Protein AF-A0A6G5R696-F1 (afdb_monomer_lite)

Secondary structure (DSSP, 8-state):
--------HHHHHHHHHHHHHHT--HHHHHHHHHHHHHHHHHHHHHHHHHHHHHHH-SS-----HHHHHHHHT---

Sequence (76 aa):
MQISVRLDKDIGTKLERLAKDTKRTKSFYVQEAIKRFLEDMNDYIDAMEELKKIESDPNPQFYTLDEVAKELGVKI

pLDDT: mean 94.47, std 4.08, range [70.88, 98.06]

Foldseek 3Di:
DDDDDDDDPVVVVVLVVVCVVVVHDSVVVVVVVVVVVVVVVVVVVVVVVVVVVQVPDPDDDDDDPVRVCVVVVHDD

Radius of gyration: 20.74 Å; chains: 1; bounding box: 44×32×47 Å

Structure (mmCIF, N/CA/C/O backbone):
data_AF-A0A6G5R696-F1
#
_entry.id   AF-A0A6G5R696-F1
#
loop_
_atom_site.group_PDB
_atom_site.id
_atom_site.type_symbol
_atom_site.label_atom_id
_atom_site.label_alt_id
_atom_site.label_comp_id
_atom_site.label_asym_id
_atom_site.label_entity_id
_atom_site.label_seq_id
_atom_site.pdbx_PDB_ins_code
_atom_site.Cartn_x
_atom_site.Cartn_y
_atom_site.Cartn_z
_atom_site.occupancy
_atom_site.B_iso_or_equiv
_atom_site.auth_seq_id
_atom_site.auth_comp_id
_atom_site.auth_asym_id
_atom_site.auth_atom_id
_atom_site.pdbx_PDB_model_num
ATOM 1 N N . MET A 1 1 ? 5.971 -6.708 16.478 1.00 78.75 1 MET A N 1
ATOM 2 C CA . MET A 1 1 ? 6.402 -5.360 16.919 1.00 78.75 1 MET A CA 1
ATOM 3 C C . MET A 1 1 ? 5.180 -4.488 17.144 1.00 78.75 1 MET A C 1
ATOM 5 O O . MET A 1 1 ? 4.166 -4.727 16.500 1.00 78.75 1 MET A O 1
ATOM 9 N N . GLN A 1 2 ? 5.267 -3.506 18.041 1.00 88.31 2 GLN A N 1
ATOM 10 C CA . GLN A 1 2 ? 4.197 -2.543 18.305 1.00 88.31 2 GLN A CA 1
ATOM 11 C C . GLN A 1 2 ? 4.684 -1.139 17.946 1.00 88.31 2 GLN A C 1
ATOM 13 O O . GLN A 1 2 ? 5.771 -0.744 18.355 1.00 88.31 2 GLN A O 1
ATOM 18 N N . ILE A 1 3 ? 3.873 -0.404 17.186 1.00 89.38 3 ILE A N 1
ATOM 19 C CA . ILE A 1 3 ? 4.133 0.981 16.784 1.00 89.38 3 ILE A CA 1
ATOM 20 C C . ILE A 1 3 ? 2.987 1.837 17.322 1.00 89.38 3 ILE A C 1
ATOM 22 O O . ILE A 1 3 ? 1.822 1.450 17.227 1.00 89.38 3 ILE A O 1
ATOM 26 N N . SER A 1 4 ? 3.320 2.988 17.903 1.00 92.75 4 SER A N 1
ATOM 27 C CA . SER A 1 4 ? 2.352 4.008 18.306 1.00 92.75 4 SER A CA 1
ATOM 28 C C . SER A 1 4 ? 2.501 5.210 17.385 1.00 92.75 4 SER A C 1
ATOM 30 O O . SER A 1 4 ? 3.613 5.703 17.202 1.00 92.75 4 SER A O 1
ATOM 32 N N . VAL A 1 5 ? 1.396 5.674 16.802 1.00 89.75 5 VAL A N 1
ATOM 33 C CA . VAL A 1 5 ? 1.386 6.810 15.876 1.00 89.75 5 VAL A CA 1
ATOM 34 C C . VAL A 1 5 ? 0.382 7.853 16.358 1.00 89.75 5 VAL A C 1
ATOM 36 O O . VAL A 1 5 ? -0.710 7.513 16.818 1.00 89.75 5 VAL A O 1
ATOM 39 N N . ARG A 1 6 ? 0.756 9.133 16.272 1.00 93.69 6 ARG A N 1
ATOM 40 C CA . ARG A 1 6 ? -0.166 10.252 16.493 1.00 93.69 6 ARG A CA 1
ATOM 41 C C . ARG A 1 6 ? -0.800 10.632 15.163 1.00 93.69 6 ARG A C 1
ATOM 43 O O . ARG A 1 6 ? -0.091 10.802 14.179 1.00 93.69 6 ARG A O 1
ATOM 50 N N . LEU A 1 7 ? -2.123 10.750 15.160 1.00 92.75 7 LEU A N 1
ATOM 51 C CA . LEU A 1 7 ? -2.910 11.168 14.006 1.00 92.75 7 LEU A CA 1
ATOM 52 C C . LEU A 1 7 ? -3.602 12.487 14.324 1.00 92.75 7 LEU A C 1
ATOM 54 O O . LEU A 1 7 ? -4.052 12.693 15.455 1.00 92.75 7 LEU A O 1
ATOM 58 N N . ASP A 1 8 ? -3.743 13.333 13.310 1.00 97.12 8 ASP A N 1
ATOM 59 C CA . ASP A 1 8 ? -4.574 14.525 13.411 1.00 97.12 8 ASP A CA 1
ATOM 60 C C . ASP A 1 8 ? -6.030 14.149 13.691 1.00 97.12 8 ASP A C 1
ATOM 62 O O . ASP A 1 8 ? -6.520 13.087 13.285 1.00 97.12 8 ASP A O 1
ATOM 66 N N . LYS A 1 9 ? -6.742 15.050 14.374 1.00 96.50 9 LYS A N 1
ATOM 67 C CA . LYS A 1 9 ? -8.119 14.823 14.834 1.00 96.50 9 LYS A CA 1
ATOM 68 C C . LYS A 1 9 ? -9.049 14.380 13.701 1.00 96.50 9 LYS A C 1
ATOM 70 O O . LYS A 1 9 ? -9.851 13.461 13.887 1.00 96.50 9 LYS A O 1
ATOM 75 N N . ASP A 1 10 ? -8.919 14.991 12.530 1.00 97.75 10 ASP A N 1
ATOM 76 C CA . ASP A 1 10 ? -9.773 14.701 11.378 1.00 97.75 10 ASP A CA 1
ATOM 77 C C . ASP A 1 10 ? -9.524 13.295 10.825 1.00 97.75 10 ASP A C 1
ATOM 79 O O . ASP A 1 10 ? -10.471 12.550 10.558 1.00 97.75 10 ASP A O 1
ATOM 83 N N . ILE A 1 11 ? -8.254 12.894 10.711 1.00 96.19 11 ILE A N 1
ATOM 84 C CA . ILE A 1 11 ? -7.868 11.558 10.241 1.00 96.19 11 ILE A CA 1
ATOM 85 C C . ILE A 1 11 ? -8.309 10.503 11.257 1.00 9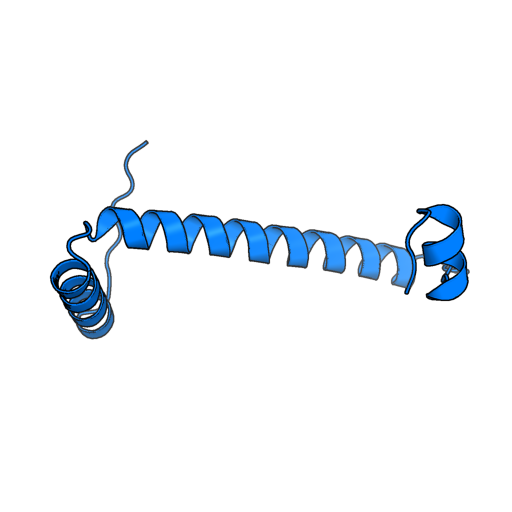6.19 11 ILE A C 1
ATOM 87 O O . ILE A 1 11 ? -8.931 9.509 10.880 1.00 96.19 11 ILE A O 1
ATOM 91 N N . GLY A 1 12 ? -8.056 10.742 12.547 1.00 95.62 12 GLY A N 1
ATOM 92 C CA .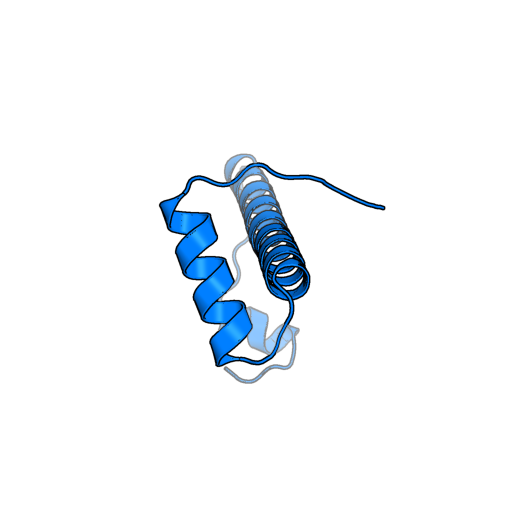 GLY A 1 12 ? -8.476 9.846 13.623 1.00 95.62 12 GLY A CA 1
ATOM 93 C C . GLY A 1 12 ? -9.990 9.620 13.635 1.00 95.62 12 GLY A C 1
ATOM 94 O O . GLY A 1 12 ? -10.441 8.481 13.753 1.00 95.62 12 GLY A O 1
ATOM 95 N N . THR A 1 13 ? -10.775 10.680 13.420 1.00 97.31 13 THR A N 1
ATOM 96 C CA . THR A 1 13 ? -12.245 10.606 13.364 1.00 97.31 13 THR A CA 1
ATOM 97 C C . THR A 1 13 ? -12.726 9.788 12.162 1.00 97.31 13 THR A C 1
ATOM 99 O O . THR A 1 13 ? -13.608 8.937 12.304 1.00 97.31 13 THR A O 1
ATOM 102 N N . LYS A 1 14 ? -12.126 9.990 10.980 1.00 97.31 14 LYS A N 1
ATOM 103 C CA . LYS A 1 14 ? -12.435 9.199 9.775 1.00 97.31 14 LYS A CA 1
ATOM 104 C C . LYS A 1 14 ? -12.098 7.719 9.973 1.00 97.31 14 LYS A C 1
ATOM 106 O O . LYS A 1 14 ? -12.922 6.863 9.655 1.00 97.31 14 LYS A O 1
ATOM 111 N N . LEU A 1 15 ? -10.930 7.423 10.545 1.00 96.69 15 LEU A N 1
ATOM 112 C CA . LEU A 1 15 ? -10.487 6.060 10.842 1.00 96.69 15 LEU A CA 1
ATOM 113 C C . LEU A 1 15 ? -11.412 5.365 11.849 1.00 96.69 15 LEU A C 1
ATOM 115 O O . LEU A 1 15 ? -11.748 4.195 11.686 1.00 96.69 15 LEU A O 1
ATOM 119 N N . GLU A 1 16 ? -11.854 6.084 12.880 1.00 96.81 16 GLU A N 1
ATOM 120 C CA . GLU A 1 16 ? -12.790 5.562 13.873 1.00 96.81 16 GLU A CA 1
ATOM 121 C C . GLU A 1 16 ? -14.160 5.241 13.279 1.00 96.81 16 GLU A C 1
ATOM 123 O O . GLU A 1 16 ? -14.723 4.188 13.579 1.00 96.81 16 GLU A O 1
ATOM 128 N N . ARG A 1 17 ? -14.678 6.109 12.405 1.00 97.81 17 ARG A N 1
ATOM 129 C CA . ARG A 1 17 ? -15.923 5.848 11.679 1.00 97.81 17 ARG A CA 1
ATOM 130 C C . ARG A 1 17 ? -15.793 4.623 10.775 1.00 97.81 17 ARG A C 1
ATOM 132 O O . ARG A 1 17 ? -16.611 3.717 10.875 1.00 97.81 17 ARG A O 1
ATOM 139 N N . LEU A 1 18 ? -14.731 4.554 9.971 1.00 97.38 18 LEU A N 1
ATOM 140 C CA . LEU A 1 18 ? -14.475 3.424 9.076 1.00 97.38 18 LEU A CA 1
ATOM 141 C C . LEU A 1 18 ? -14.397 2.095 9.842 1.00 97.38 18 LEU A C 1
ATOM 143 O O . LEU A 1 18 ? -15.013 1.110 9.443 1.00 97.38 18 LEU A O 1
ATOM 147 N N . ALA A 1 19 ? -13.682 2.077 10.967 1.00 97.75 19 ALA A N 1
ATOM 148 C CA . ALA A 1 19 ? -13.576 0.912 11.841 1.00 97.75 19 ALA A CA 1
ATOM 149 C C . ALA A 1 19 ? -14.945 0.455 12.376 1.00 97.75 19 ALA A C 1
ATOM 151 O O . ALA A 1 19 ? -15.265 -0.735 12.333 1.00 97.75 19 ALA A O 1
ATOM 152 N N . LYS A 1 20 ? -15.776 1.401 12.834 1.00 97.69 20 LYS A N 1
ATOM 153 C CA . LYS A 1 20 ? -17.130 1.115 13.331 1.00 97.69 20 LYS A CA 1
ATOM 154 C C . LYS A 1 20 ? -18.041 0.564 12.236 1.00 97.69 20 LYS A C 1
ATOM 156 O O . LYS A 1 20 ? -18.650 -0.484 12.440 1.00 97.69 20 LYS A O 1
ATOM 161 N N . ASP A 1 21 ? -18.087 1.227 11.084 1.00 98.06 21 ASP A N 1
ATOM 162 C CA . ASP A 1 21 ? -18.997 0.891 9.982 1.00 98.06 21 ASP A CA 1
ATOM 163 C C . ASP A 1 21 ? -18.704 -0.507 9.405 1.00 98.06 21 ASP A C 1
ATOM 165 O O . ASP A 1 21 ? -19.608 -1.236 9.001 1.00 98.06 21 ASP A O 1
ATOM 169 N N . THR A 1 22 ? -17.437 -0.921 9.430 1.00 97.00 22 THR A N 1
ATOM 170 C CA . THR A 1 22 ? -16.964 -2.197 8.866 1.00 97.00 22 THR A CA 1
ATOM 171 C C . THR A 1 22 ? -16.780 -3.307 9.899 1.00 97.00 22 THR A C 1
ATOM 173 O O . THR A 1 22 ? -16.435 -4.434 9.536 1.00 97.00 22 THR A O 1
ATOM 176 N N . LYS A 1 23 ? -17.006 -3.009 11.187 1.00 96.69 23 LYS A N 1
ATOM 177 C CA . LYS A 1 23 ? -16.765 -3.919 12.320 1.00 96.69 23 LYS A CA 1
ATOM 178 C C . LYS A 1 23 ? -15.326 -4.458 12.357 1.00 96.69 23 LYS A C 1
ATOM 180 O O . LYS A 1 23 ? -15.092 -5.626 12.671 1.00 96.69 23 LYS A O 1
ATOM 185 N N . ARG A 1 24 ? -14.350 -3.607 12.036 1.00 97.00 24 ARG A N 1
ATOM 186 C CA . ARG A 1 24 ? -12.910 -3.909 12.100 1.00 97.00 24 ARG A CA 1
ATOM 187 C C . ARG A 1 24 ? -12.215 -2.991 13.100 1.00 97.00 24 ARG A C 1
ATOM 189 O O . ARG A 1 24 ? -12.760 -1.980 13.529 1.00 97.00 24 ARG A O 1
ATOM 196 N N . THR A 1 25 ? -10.998 -3.343 13.504 1.00 97.12 25 THR A N 1
ATOM 197 C CA . THR A 1 25 ? -10.215 -2.502 14.415 1.00 97.12 25 THR A CA 1
ATOM 198 C C . THR A 1 25 ? -9.542 -1.358 13.659 1.00 97.12 25 THR A C 1
ATOM 200 O O . THR A 1 25 ? -9.207 -1.472 12.482 1.00 97.12 25 THR A O 1
ATOM 203 N N . LYS A 1 26 ? -9.255 -0.256 14.359 1.00 94.75 26 LYS A N 1
ATOM 204 C CA . LYS A 1 26 ? -8.421 0.829 13.813 1.00 94.75 26 LYS A CA 1
ATOM 205 C C . LYS A 1 26 ? -7.029 0.315 13.416 1.00 94.75 26 LYS A C 1
ATOM 207 O O . LYS A 1 26 ? -6.497 0.725 12.391 1.00 94.75 26 LYS A O 1
ATOM 212 N N . SER A 1 27 ? -6.478 -0.625 14.191 1.00 94.62 27 SER A N 1
ATOM 213 C CA . SER A 1 27 ? -5.183 -1.250 13.903 1.00 94.62 27 SER A CA 1
ATOM 214 C C . SER A 1 27 ? -5.169 -2.011 12.580 1.00 94.62 27 SER A C 1
ATOM 216 O O . SER A 1 27 ? -4.187 -1.892 11.862 1.00 94.62 27 SER A O 1
ATOM 218 N N . PHE A 1 28 ? -6.251 -2.712 12.222 1.00 95.69 28 PHE A N 1
ATOM 219 C CA . PHE A 1 28 ? -6.354 -3.424 10.946 1.00 95.69 28 PHE A CA 1
ATOM 220 C C . PHE A 1 28 ? -6.143 -2.473 9.763 1.00 95.69 28 PHE A C 1
ATOM 222 O O . PHE A 1 28 ? -5.312 -2.724 8.901 1.00 95.69 28 PHE A O 1
ATOM 229 N N . TYR A 1 29 ? -6.830 -1.330 9.763 1.00 95.69 29 TYR A N 1
ATOM 230 C CA . TYR A 1 29 ? -6.696 -0.340 8.695 1.00 95.69 29 TYR A CA 1
ATOM 231 C C . TYR A 1 29 ? -5.324 0.323 8.650 1.00 95.69 29 TYR A C 1
ATOM 233 O O . TYR A 1 29 ? -4.809 0.570 7.566 1.00 95.69 29 TYR A O 1
ATOM 241 N N . VAL A 1 30 ? -4.720 0.595 9.809 1.00 94.88 30 VAL A N 1
ATOM 242 C CA . VAL A 1 30 ? -3.352 1.129 9.862 1.00 94.88 30 VAL A CA 1
ATOM 243 C C . VAL A 1 30 ? -2.356 0.110 9.304 1.00 94.88 30 VAL A C 1
ATOM 245 O O . VAL A 1 30 ? -1.479 0.484 8.534 1.00 94.88 30 VAL A O 1
ATOM 248 N N . GLN A 1 31 ? -2.507 -1.173 9.639 1.00 94.81 31 GLN A N 1
ATOM 249 C CA . GLN A 1 31 ? -1.661 -2.245 9.111 1.0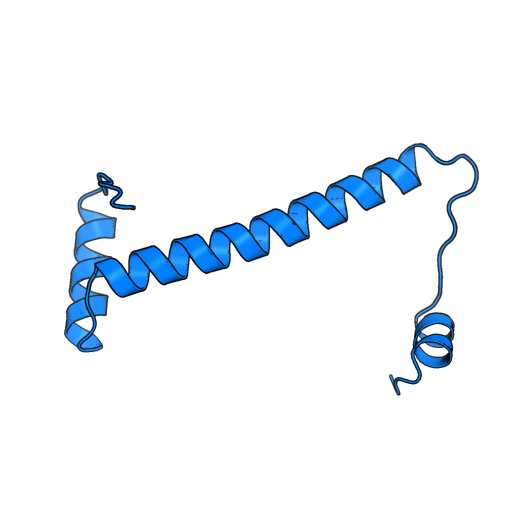0 94.81 31 GLN A CA 1
ATOM 250 C C . GLN A 1 31 ? -1.810 -2.391 7.594 1.00 94.81 31 GLN A C 1
ATOM 252 O O . GLN A 1 31 ? -0.803 -2.433 6.895 1.00 94.81 31 GLN A O 1
ATOM 257 N N . GLU A 1 32 ? -3.041 -2.401 7.081 1.00 96.19 32 GLU A N 1
ATOM 258 C CA . GLU A 1 32 ? -3.301 -2.469 5.639 1.00 96.19 32 GLU A CA 1
ATOM 259 C C . GLU A 1 32 ? -2.766 -1.243 4.895 1.00 96.19 32 GLU A C 1
ATOM 261 O O . GLU A 1 32 ? -2.175 -1.382 3.828 1.00 96.19 32 GLU A O 1
ATOM 266 N N . ALA A 1 33 ? -2.919 -0.044 5.463 1.00 94.88 33 ALA A N 1
ATOM 267 C CA . ALA A 1 33 ? -2.384 1.175 4.868 1.00 94.88 33 ALA A CA 1
ATOM 268 C C . ALA A 1 33 ? -0.852 1.144 4.787 1.00 94.88 33 ALA A C 1
ATOM 270 O O . ALA A 1 33 ? -0.294 1.494 3.754 1.00 94.88 33 ALA A O 1
ATOM 271 N N . ILE A 1 34 ? -0.177 0.685 5.848 1.00 94.94 34 ILE A N 1
ATOM 272 C CA . ILE A 1 34 ? 1.283 0.526 5.850 1.00 94.94 34 ILE A CA 1
ATOM 273 C C . ILE A 1 34 ? 1.706 -0.520 4.823 1.00 94.94 34 ILE A C 1
ATOM 275 O O . ILE A 1 34 ? 2.646 -0.277 4.078 1.00 94.94 34 ILE A O 1
ATOM 279 N N . LYS A 1 35 ? 1.017 -1.665 4.761 1.00 96.19 35 LYS A N 1
ATOM 280 C CA . LYS A 1 35 ? 1.333 -2.720 3.795 1.00 96.19 35 LYS A CA 1
ATOM 281 C C . LYS A 1 35 ? 1.264 -2.192 2.361 1.00 96.19 35 LYS A C 1
ATOM 283 O O . LYS A 1 35 ? 2.239 -2.326 1.636 1.00 96.19 35 LYS A O 1
ATOM 288 N N . ARG A 1 36 ? 0.157 -1.543 1.996 1.00 96.50 36 ARG A N 1
ATOM 289 C CA . ARG A 1 36 ? -0.024 -0.961 0.657 1.00 96.50 36 ARG A CA 1
ATOM 290 C C . ARG A 1 36 ? 1.005 0.117 0.359 1.00 96.50 36 ARG A C 1
ATOM 292 O O . ARG A 1 36 ? 1.591 0.113 -0.705 1.00 96.50 36 ARG A O 1
ATOM 299 N N . PHE A 1 37 ? 1.283 0.990 1.327 1.00 96.06 37 PHE A N 1
ATOM 300 C CA . PHE A 1 37 ? 2.316 2.008 1.167 1.00 96.06 37 PHE A CA 1
ATOM 301 C C . PHE A 1 37 ? 3.697 1.393 0.908 1.00 96.06 37 PHE A C 1
ATOM 303 O O . PHE A 1 37 ? 4.446 1.910 0.091 1.00 96.06 37 PHE A O 1
ATOM 310 N N . LEU A 1 38 ? 4.045 0.299 1.590 1.00 95.94 38 LEU A N 1
ATOM 311 C CA . LEU A 1 38 ? 5.307 -0.400 1.348 1.00 95.94 38 LEU A CA 1
ATOM 312 C C . LEU A 1 38 ? 5.339 -1.070 -0.031 1.00 95.94 38 LEU A C 1
ATOM 314 O O . LEU A 1 38 ? 6.375 -1.015 -0.680 1.00 95.94 38 LEU A O 1
ATOM 318 N N . GLU A 1 39 ? 4.231 -1.669 -0.475 1.00 95.62 39 GLU A N 1
ATOM 319 C CA . GLU A 1 39 ? 4.099 -2.220 -1.833 1.00 95.62 39 GLU A CA 1
ATOM 320 C C . GLU A 1 39 ? 4.293 -1.111 -2.885 1.00 95.62 39 GLU A C 1
ATOM 322 O O . GLU A 1 39 ? 5.207 -1.206 -3.698 1.00 95.62 39 GLU A O 1
ATOM 327 N N . ASP A 1 40 ? 3.554 -0.002 -2.775 1.00 96.38 40 ASP A N 1
ATOM 328 C CA . ASP A 1 40 ? 3.653 1.143 -3.692 1.00 96.38 40 ASP A CA 1
ATOM 329 C C . ASP A 1 40 ? 5.062 1.770 -3.706 1.00 96.38 40 ASP A C 1
ATOM 331 O O . ASP A 1 40 ? 5.561 2.202 -4.746 1.00 96.38 40 ASP A O 1
ATOM 335 N N . MET A 1 41 ? 5.717 1.858 -2.542 1.00 96.38 41 MET A N 1
ATOM 336 C CA . MET A 1 41 ? 7.074 2.403 -2.436 1.00 96.38 41 MET A CA 1
ATOM 337 C C . MET A 1 41 ? 8.125 1.478 -3.035 1.00 96.38 41 MET A C 1
ATOM 339 O O . MET A 1 41 ? 9.070 1.983 -3.634 1.00 96.38 41 MET A O 1
ATOM 343 N N . ASN A 1 42 ? 7.975 0.161 -2.892 1.00 94.88 42 ASN A N 1
ATOM 344 C CA . ASN A 1 42 ? 8.881 -0.787 -3.531 1.00 94.88 42 ASN A CA 1
ATOM 345 C C . ASN A 1 42 ? 8.752 -0.697 -5.054 1.00 94.88 42 ASN A C 1
ATOM 347 O O . ASN A 1 42 ? 9.763 -0.503 -5.717 1.00 94.88 42 ASN A O 1
ATOM 351 N N . ASP A 1 43 ? 7.526 -0.697 -5.586 1.00 95.50 43 ASP A N 1
ATOM 352 C CA . ASP A 1 43 ? 7.285 -0.550 -7.028 1.00 95.50 43 ASP A CA 1
ATOM 353 C C . ASP A 1 43 ? 7.878 0.762 -7.569 1.00 95.50 43 ASP A C 1
ATOM 355 O O . ASP A 1 43 ? 8.506 0.796 -8.630 1.00 95.50 43 ASP A O 1
ATOM 359 N N . TYR A 1 44 ? 7.721 1.861 -6.822 1.00 96.62 44 TYR A N 1
ATOM 360 C CA . TYR A 1 44 ? 8.323 3.146 -7.173 1.00 96.62 44 TYR A CA 1
ATOM 361 C C . TYR A 1 44 ? 9.856 3.098 -7.167 1.00 96.62 44 TYR A C 1
ATOM 363 O O . TYR A 1 44 ? 10.489 3.645 -8.071 1.00 96.62 44 TYR A O 1
ATOM 371 N N . ILE A 1 45 ? 10.461 2.478 -6.151 1.00 96.00 45 ILE A N 1
ATOM 372 C CA . ILE A 1 45 ? 11.918 2.349 -6.047 1.00 96.00 45 ILE A CA 1
ATOM 373 C C . ILE A 1 45 ? 12.451 1.502 -7.202 1.00 96.00 45 ILE A C 1
ATOM 375 O O . ILE A 1 45 ? 13.376 1.949 -7.877 1.00 96.00 45 ILE A O 1
ATOM 379 N N . ASP A 1 46 ? 11.833 0.356 -7.481 1.00 96.81 46 ASP A N 1
ATOM 380 C CA . ASP A 1 46 ? 12.225 -0.540 -8.569 1.00 96.81 46 ASP A CA 1
ATOM 381 C C . ASP A 1 46 ? 12.163 0.189 -9.922 1.00 96.81 46 ASP A C 1
ATOM 383 O O . ASP A 1 46 ? 13.122 0.173 -10.698 1.00 96.81 46 ASP A O 1
ATOM 387 N N . ALA A 1 47 ? 11.078 0.929 -10.177 1.00 95.75 47 ALA A N 1
ATOM 388 C CA . ALA A 1 47 ? 10.937 1.738 -11.386 1.00 95.75 47 ALA A CA 1
ATOM 389 C C . ALA A 1 47 ? 11.997 2.851 -11.482 1.00 95.75 47 ALA A C 1
ATOM 391 O O . ALA A 1 47 ? 12.553 3.102 -12.552 1.00 95.75 47 ALA A O 1
ATOM 392 N N . MET A 1 48 ? 12.298 3.521 -10.368 1.00 97.31 48 MET A N 1
ATOM 393 C CA . MET A 1 48 ? 13.332 4.556 -10.303 1.00 97.31 48 MET A CA 1
ATOM 394 C C . MET A 1 48 ? 14.739 3.996 -10.533 1.00 97.31 48 MET A C 1
ATOM 396 O O . MET A 1 48 ? 15.578 4.673 -11.131 1.00 97.31 48 MET A O 1
ATOM 400 N N . GLU A 1 49 ? 15.026 2.796 -10.033 1.00 95.94 49 GLU A N 1
ATOM 401 C CA . GLU A 1 49 ? 16.299 2.117 -10.266 1.00 95.94 49 GLU A CA 1
ATOM 402 C C . GLU A 1 49 ? 16.466 1.742 -11.736 1.00 95.94 49 GLU A C 1
ATOM 404 O O . GLU A 1 49 ? 17.521 2.017 -12.309 1.00 95.94 49 GLU A O 1
ATOM 409 N N . GLU A 1 50 ? 15.427 1.194 -12.368 1.00 94.75 50 GLU A N 1
ATOM 410 C CA . GLU A 1 50 ? 15.447 0.909 -13.805 1.00 94.75 50 GLU A CA 1
ATOM 411 C C . GLU A 1 50 ? 15.598 2.178 -14.648 1.00 94.75 50 GLU A C 1
ATOM 413 O O . GLU A 1 50 ? 16.424 2.216 -15.560 1.00 94.75 50 GLU A O 1
ATOM 418 N N . LEU A 1 51 ? 14.896 3.262 -14.301 1.00 95.62 51 LEU A N 1
ATOM 419 C CA . LEU A 1 51 ? 15.061 4.541 -14.992 1.00 95.62 51 LEU A CA 1
ATOM 420 C C . LEU A 1 51 ? 16.514 5.031 -14.933 1.00 95.62 51 LEU A C 1
ATOM 422 O O . LEU A 1 51 ? 17.080 5.405 -15.956 1.00 95.62 51 LEU A O 1
ATOM 426 N N . LYS A 1 52 ? 17.153 4.968 -13.759 1.00 95.94 52 LYS A N 1
ATOM 427 C CA . LYS A 1 52 ? 18.567 5.351 -13.611 1.00 95.94 52 LYS A CA 1
ATOM 428 C C . LYS A 1 52 ? 19.499 4.486 -14.456 1.00 95.94 52 LYS A C 1
ATOM 430 O O . LYS A 1 52 ? 20.481 5.004 -14.989 1.00 95.94 52 LYS A O 1
ATOM 435 N N . LYS A 1 53 ? 19.232 3.181 -14.576 1.00 94.88 53 LYS A N 1
ATOM 436 C CA . LYS A 1 53 ? 20.005 2.296 -15.463 1.00 94.88 53 LYS A CA 1
ATOM 437 C C . LYS A 1 53 ? 19.859 2.738 -16.917 1.00 94.88 53 LYS A C 1
ATOM 439 O O . LYS A 1 53 ? 20.870 2.925 -17.579 1.00 94.88 53 LYS A O 1
ATOM 444 N N . ILE A 1 54 ? 18.633 2.999 -17.373 1.00 95.50 54 ILE A N 1
ATOM 445 C CA . ILE A 1 54 ? 18.353 3.474 -18.737 1.00 95.50 54 ILE A CA 1
ATOM 446 C C . ILE A 1 54 ? 19.048 4.812 -19.018 1.00 95.50 54 ILE A C 1
ATOM 448 O O . ILE A 1 54 ? 19.644 4.979 -20.075 1.00 95.50 54 ILE A O 1
ATOM 452 N N . GLU A 1 55 ? 18.995 5.759 -18.078 1.00 94.81 55 GLU A N 1
ATOM 453 C CA . GLU A 1 55 ? 19.615 7.084 -18.228 1.00 94.81 55 GLU A CA 1
ATOM 454 C C . GLU A 1 55 ? 21.150 7.042 -18.233 1.00 94.81 55 GLU A C 1
ATOM 456 O O . GLU A 1 55 ? 21.789 7.921 -18.812 1.00 94.81 55 GLU A O 1
ATOM 461 N N . SER A 1 56 ? 21.751 6.054 -17.563 1.00 95.88 56 SER A N 1
ATOM 462 C CA . SER A 1 56 ? 23.210 5.909 -17.482 1.00 95.88 56 SER A CA 1
ATOM 463 C C . SER A 1 56 ? 23.802 4.993 -18.553 1.00 95.88 56 SER A C 1
ATOM 465 O O . SER A 1 56 ? 25.016 5.029 -18.768 1.00 95.88 56 SER A O 1
ATOM 467 N N . ASP A 1 57 ? 22.974 4.206 -19.238 1.00 95.56 57 ASP A N 1
ATOM 468 C CA . ASP A 1 57 ? 23.382 3.346 -20.343 1.00 95.56 57 ASP A CA 1
ATOM 469 C C . ASP A 1 57 ? 23.483 4.159 -21.651 1.00 95.56 57 ASP A C 1
ATOM 471 O O . ASP A 1 57 ? 22.520 4.814 -22.050 1.00 95.56 57 ASP A O 1
ATOM 475 N N . PRO A 1 58 ? 24.625 4.137 -22.362 1.00 93.62 58 PRO A N 1
ATOM 476 C CA . PRO A 1 58 ? 24.740 4.755 -23.680 1.00 93.62 58 PRO A CA 1
ATOM 477 C C . PRO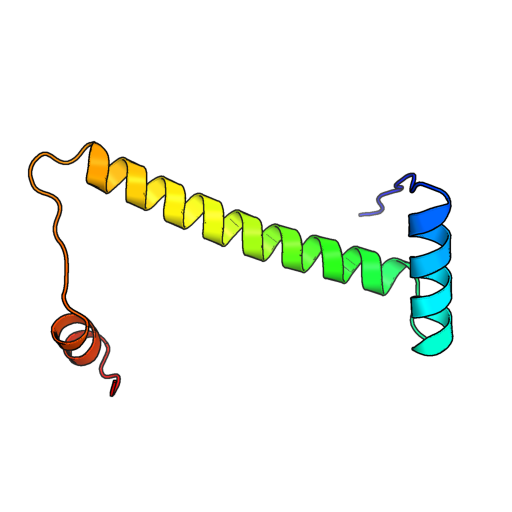 A 1 58 ? 23.832 4.139 -24.756 1.00 93.62 58 PRO A C 1
ATOM 479 O O . PRO A 1 58 ? 23.557 4.809 -25.750 1.00 93.62 58 PRO A O 1
ATOM 482 N N . ASN A 1 59 ? 23.404 2.879 -24.602 1.00 95.00 59 ASN A N 1
ATOM 483 C CA . ASN A 1 59 ? 22.565 2.155 -25.564 1.00 95.00 59 ASN A CA 1
ATOM 484 C C . ASN A 1 59 ? 21.486 1.311 -24.850 1.00 95.00 59 ASN A C 1
ATOM 486 O O . ASN A 1 59 ? 21.531 0.079 -2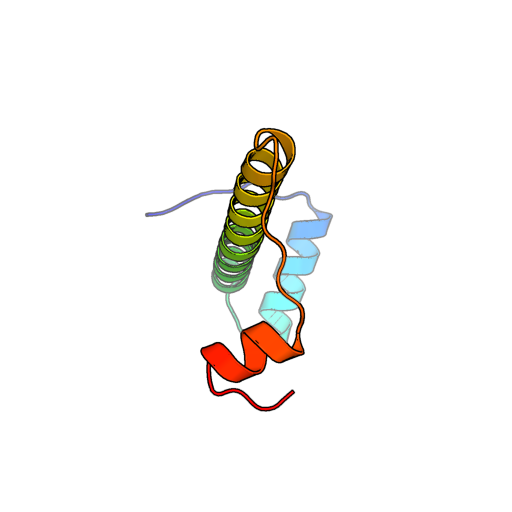4.920 1.00 95.00 59 ASN A O 1
ATOM 490 N N . PRO A 1 60 ? 20.499 1.943 -24.192 1.00 91.75 60 PRO A N 1
ATOM 491 C CA . PRO A 1 60 ? 19.479 1.228 -23.439 1.00 91.75 60 PRO A CA 1
ATOM 492 C C . PRO A 1 60 ? 18.621 0.355 -24.359 1.00 91.75 60 PRO A C 1
ATOM 494 O O . PRO A 1 60 ? 18.186 0.778 -25.436 1.00 91.75 60 PRO A O 1
ATOM 497 N N . GLN A 1 61 ? 18.357 -0.873 -23.919 1.00 90.31 61 GLN A N 1
ATOM 498 C CA . GLN A 1 61 ? 17.518 -1.811 -24.651 1.00 90.31 61 GLN A CA 1
ATOM 499 C C . GLN A 1 61 ? 16.047 -1.625 -24.272 1.00 90.31 61 GLN A C 1
ATOM 501 O O . GLN A 1 61 ? 15.682 -1.658 -23.099 1.00 90.31 61 GLN A O 1
ATOM 506 N N . PHE A 1 62 ? 15.195 -1.488 -25.284 1.00 92.62 62 PHE A N 1
ATOM 507 C CA . PHE A 1 62 ? 13.746 -1.448 -25.128 1.00 92.62 62 PHE A CA 1
ATOM 508 C C . PHE A 1 62 ? 13.120 -2.621 -25.871 1.00 92.62 62 PHE A C 1
ATOM 510 O O . PHE A 1 62 ? 13.619 -3.032 -26.918 1.00 92.62 62 PHE A O 1
ATOM 517 N N . TYR A 1 63 ? 12.011 -3.118 -25.338 1.00 91.88 63 TYR A N 1
ATOM 518 C CA . TYR A 1 63 ? 11.225 -4.180 -25.948 1.00 91.88 63 TYR A CA 1
ATOM 519 C C . TYR A 1 63 ? 9.823 -3.663 -26.246 1.00 91.88 63 TYR A C 1
ATOM 521 O O . TYR A 1 63 ? 9.236 -2.902 -25.473 1.00 91.88 63 TYR A O 1
ATOM 529 N N . THR A 1 64 ? 9.277 -4.082 -27.376 1.00 94.50 64 THR A N 1
ATOM 530 C CA . THR A 1 64 ? 7.873 -3.871 -27.720 1.00 94.50 64 THR A CA 1
ATOM 531 C C . THR A 1 64 ? 6.978 -4.818 -26.922 1.00 94.50 64 THR A C 1
ATOM 533 O O . THR A 1 64 ? 7.414 -5.867 -26.444 1.00 94.50 64 THR A O 1
ATOM 536 N N . LEU A 1 65 ? 5.693 -4.472 -26.802 1.00 93.12 65 LEU A N 1
ATOM 537 C CA . LEU A 1 65 ? 4.714 -5.335 -26.134 1.00 93.12 65 LEU A CA 1
ATOM 538 C C . LEU A 1 65 ? 4.650 -6.730 -26.775 1.00 93.12 65 LEU A C 1
ATOM 540 O O . LEU A 1 65 ? 4.603 -7.721 -26.051 1.00 93.12 65 LEU A O 1
ATOM 544 N N . ASP A 1 66 ? 4.723 -6.815 -28.107 1.00 94.31 66 ASP A N 1
ATOM 545 C CA . ASP A 1 66 ? 4.681 -8.085 -28.842 1.00 94.31 66 ASP A CA 1
ATOM 546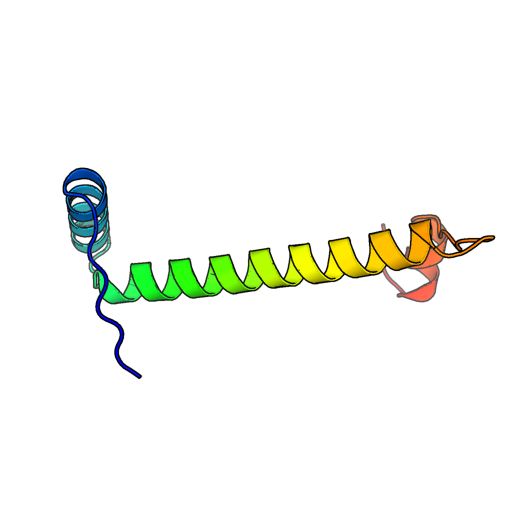 C C . ASP A 1 66 ? 5.903 -8.976 -28.557 1.00 94.31 66 ASP A C 1
ATOM 548 O O . ASP A 1 66 ? 5.766 -10.195 -28.419 1.00 94.31 66 ASP A O 1
ATOM 552 N N . GLU A 1 67 ? 7.100 -8.387 -28.442 1.00 94.56 67 GLU A N 1
ATOM 553 C CA . GLU A 1 67 ? 8.330 -9.116 -28.096 1.00 94.56 67 GLU A CA 1
ATOM 554 C C . GLU A 1 67 ? 8.236 -9.715 -26.690 1.00 94.56 67 GLU A C 1
ATOM 556 O O . GLU A 1 67 ? 8.461 -10.915 -26.516 1.00 94.56 67 GLU A O 1
ATOM 561 N N . VAL A 1 68 ? 7.811 -8.909 -25.711 1.00 94.31 68 VAL A N 1
ATOM 562 C CA . VAL A 1 68 ? 7.651 -9.346 -24.316 1.00 94.31 68 VAL A CA 1
ATOM 563 C C . VAL A 1 68 ? 6.553 -10.406 -24.188 1.00 94.31 68 VAL A C 1
ATOM 565 O O . VAL A 1 68 ? 6.744 -11.415 -23.510 1.00 94.31 68 VAL A O 1
ATOM 568 N N . ALA A 1 69 ? 5.417 -10.224 -24.868 1.00 94.25 69 ALA A N 1
ATOM 569 C CA . ALA A 1 69 ? 4.313 -11.187 -24.895 1.00 94.25 69 ALA A CA 1
ATOM 570 C C . ALA A 1 69 ? 4.773 -12.571 -25.359 1.00 94.25 69 ALA A C 1
ATOM 572 O O . ALA A 1 69 ? 4.468 -13.593 -24.737 1.00 94.25 69 ALA A O 1
ATOM 573 N N . LYS A 1 70 ? 5.538 -12.591 -26.455 1.00 94.75 70 LYS A N 1
ATOM 574 C CA . LYS A 1 70 ? 6.078 -13.810 -27.048 1.00 94.75 70 LYS A CA 1
ATOM 575 C C . LYS A 1 70 ? 7.067 -14.501 -26.114 1.00 94.75 70 LYS A C 1
ATOM 577 O O . LYS A 1 70 ? 7.021 -15.724 -26.004 1.00 94.75 70 LYS A O 1
ATOM 582 N N . GLU A 1 71 ? 7.941 -13.741 -25.463 1.00 94.38 71 GLU A N 1
ATOM 583 C CA . GLU A 1 71 ? 8.962 -14.280 -24.562 1.00 94.38 71 GLU A CA 1
ATOM 584 C C . GLU A 1 71 ? 8.366 -14.840 -23.264 1.00 94.38 71 GLU A C 1
ATOM 586 O O . GLU A 1 71 ? 8.737 -15.929 -22.829 1.00 94.38 71 GLU A O 1
ATOM 591 N N . LEU A 1 72 ? 7.379 -14.150 -22.688 1.00 94.19 72 LEU A N 1
ATOM 592 C CA . LEU A 1 72 ? 6.716 -14.562 -21.447 1.00 94.19 72 LEU A CA 1
ATOM 593 C C . LEU A 1 72 ? 5.553 -15.550 -21.661 1.00 94.19 72 LEU A C 1
ATOM 595 O O . LEU A 1 72 ? 4.976 -16.045 -20.693 1.00 94.19 72 LEU A O 1
ATOM 599 N N . GLY A 1 73 ? 5.194 -15.852 -22.912 1.00 93.81 73 GLY A N 1
ATOM 600 C CA . GLY A 1 73 ? 4.118 -16.790 -23.246 1.00 93.81 73 GLY A CA 1
ATOM 601 C C . GLY A 1 73 ? 2.715 -16.277 -22.908 1.00 93.81 73 GLY A C 1
ATOM 602 O O . GLY A 1 73 ? 1.803 -17.075 -22.678 1.00 93.81 73 GLY A O 1
ATOM 603 N N . VAL A 1 74 ? 2.531 -14.956 -22.870 1.00 94.06 74 VAL A N 1
ATOM 604 C CA . VAL A 1 74 ? 1.257 -14.298 -22.541 1.00 94.06 74 VAL A CA 1
ATOM 605 C C . VAL A 1 74 ? 0.615 -13.766 -23.821 1.00 94.06 74 VAL A C 1
ATOM 607 O O . VAL A 1 74 ? 1.306 -13.291 -24.716 1.00 94.06 74 VAL A O 1
ATOM 610 N N . LYS A 1 75 ? -0.715 -13.848 -23.933 1.00 82.69 75 LYS A N 1
ATOM 611 C CA . LYS A 1 75 ? -1.453 -13.204 -25.031 1.00 82.69 75 LYS A CA 1
ATOM 612 C C . LYS A 1 75 ? -1.850 -11.795 -24.597 1.00 82.69 75 LYS A C 1
ATOM 614 O O . LYS A 1 75 ? -2.510 -11.669 -23.566 1.00 82.69 75 LYS A O 1
ATOM 619 N N . ILE A 1 76 ? -1.439 -10.792 -25.371 1.00 70.88 76 ILE A N 1
ATOM 620 C CA . ILE A 1 76 ? -1.863 -9.390 -25.239 1.00 70.88 76 ILE A CA 1
ATOM 621 C C . ILE A 1 76 ? -3.057 -9.141 -26.161 1.00 70.88 76 ILE A C 1
ATOM 623 O O . ILE A 1 76 ? -3.067 -9.726 -27.270 1.00 70.88 76 ILE A O 1
#

=== Feature glossary ===
The features interleaved in this record are:

— What the protein is —

Sequence gives the chain of amino acids in standard one-letter code (A=alanine, C=cysteine, …, Y=tyrosine), read N→C. It is the only feature that is directly encoded by the gene; all structural features are derived from the folded form of this sequence.

Database cross-references. InterPro integrates a dozen domain/family signature databases into unified entries with residue-range hits. GO terms attach function/process/location labels with evidence codes. CATH codes position the fold in a four-level structural taxonomy. Organism is the NCBI-taxonomy species name.

— Where its atoms are —

Atomic coordinates in PDBx/mmCIF format — the same representation the Protein Data Bank distributes. Each line of the _atom_site loop places one backbone atom in Cartesian space (units: ångströms, origin: arbitrary).

The six renders are orthographic views along the three Cartesian axes in both directions. Representation (cartoon, sticks, or surface) and color scheme (sequence-rainbow or by-chain) vary across proteins so the training set covers all the common visualization conventions.

— Local backbone conformation —

Eight-state secondary structure (DSSP): H is the canonical α-helix, G the tighter 3₁₀-helix, I the wider π-helix; E/B are β-structure, T and S are turns and bends, and '-' is everything else. DSSP derives these from the pattern of main-chain N–H···O=C hydrogen bonds, not from the sequence.

P-SEA three-state annotation labels each residue as helix, strand, or coil based purely on the geometry of the Cα trace. It serves as a fallback when the full backbone (and thus DSSP) is unavailable.

The φ/ψ torsion pair specifies the backbone conformation at each residue. φ rotates about the N–Cα bond, ψ about the Cα–C bond. Steric clashes forbid most of the (φ, ψ) plane — the allowed regions (α-helix basin, β-sheet basin, left-handed helix) are the Ramachandran-allowed regions.

— Global shape and packing —

The geometric summary reports three shape descriptors. Rg (radius of gyration) measures how spread out the Cα atoms are about their centre of mass; compact globular proteins have small Rg, elongated or unfolded ones large. Cα contacts (<8 Å, |i−j|>4) count long-range residue pairs in spatial proximity — high for tightly packed folds, near zero for rods or random coil. The bounding-box extents give the protein's footprint along x, y, z in Å.

Solvent-accessible surface area (SASA) is the area in Å² traced out by the centre of a 1.4 Å probe sphere (a water molecule) rolled over the protein's van der Waals surface (Shrake–Rupley / Lee–Richards construction). Buried residues have near-zero SASA; fully exposed residues can exceed 200 Å². The total SASA scales roughly with the number of surface residues.

The contact map is a binary N×N matrix image: pixel (i, j) is dark where Cα_i and Cα_j are within 8 Å and |i−j|>4. Because the |i−j|>4 filter removes local helical contacts, off-diagonal stripes parallel to the main diagonal indicate parallel β-sheets; stripes perpendicular to it indicate antiparallel β-sheets. The Ramachandran plot scatters every residue's (φ, ψ) pair against the sterically allowed regions. The PAE heatmap renders the predicted-aligned-error matrix.

— Structural neighborhood —

3Di is Foldseek's structural alphabet. Each residue is assigned one of twenty discrete states based on how its Cα sits relative to its spatial (not sequential) neighbors. Aligning 3Di strings finds structural homologs roughly as well as full 3D superposition, but orders of magnitude faster.

Nearest PDB neighbors are the top structural matches found by Foldseek when searching this structure against the entire Protein Data Bank. Each hit reports a TM-score (0 to 1; >0.5 almost always implies the same fold) and an E-value. These are *structural* homologs — they may share no detectable sequence similarity.

— Confidence and disorder —

For AlphaFold models, the B-factor field carries pLDDT — the model's own estimate of local accuracy on a 0–100 scale. Regions with pLDDT<50 should be treated as essentially unmodeled; they often correspond to intrinsically disordered segments.

Crystallographic B-factors measure how much each atom's electron density is smeared out, in Å². They rise in mobile loops and surface residues and fall in the buried interior. In AlphaFold models this column is repurposed to hold pLDDT instead.

Predicted aligned error is AlphaFold's pairwise confidence. Unlike pLDDT (per-residue), PAE is per-residue-pair and captures whether two parts of the structure are correctly placed relative to each other. Units are ångströms of expected positional error.